Protein AF-A0A7V8JK30-F1 (afdb_monomer_lite)

Secondary structure (DSSP, 8-state):
-EEEEEPP--THHHHH--EEEEEEEETTEEEEEEEEEPPPSSSSBTTTB-EEEEEEEEGGGGT--TTTTTS-SEEEEEEEE-PPPPP--

Structure (mmCIF, N/CA/C/O backbone):
data_AF-A0A7V8JK30-F1
#
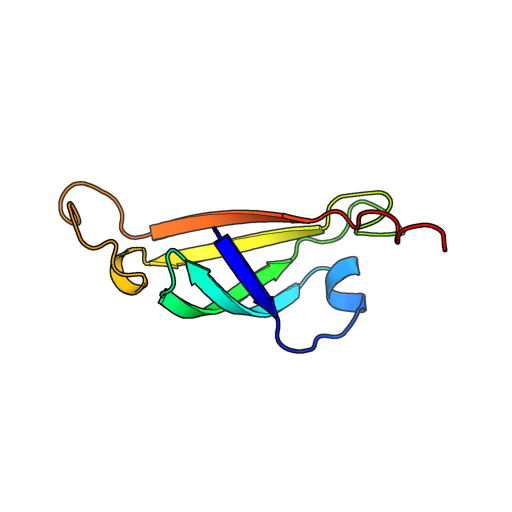_entry.id   AF-A0A7V8JK30-F1
#
loop_
_atom_site.group_PDB
_atom_site.id
_atom_site.type_symbol
_atom_site.label_atom_id
_atom_site.label_alt_id
_atom_site.label_comp_id
_atom_site.label_asym_id
_atom_site.label_entity_id
_atom_site.label_seq_id
_atom_site.pdbx_PDB_ins_code
_atom_site.Cartn_x
_atom_site.Cartn_y
_atom_site.Cartn_z
_atom_site.occupancy
_atom_site.B_iso_or_equiv
_atom_site.auth_seq_id
_atom_site.auth_comp_id
_atom_site.auth_asym_id
_atom_site.auth_atom_id
_atom_site.pdbx_PDB_model_num
ATOM 1 N N . MET A 1 1 ? -15.072 0.148 0.214 1.00 77.25 1 MET A N 1
ATOM 2 C CA . MET A 1 1 ? -13.890 0.492 -0.596 1.00 77.25 1 MET A CA 1
ATOM 3 C C . MET A 1 1 ? -12.659 0.402 0.286 1.00 77.25 1 MET A C 1
ATOM 5 O O . MET A 1 1 ? -12.748 0.778 1.453 1.00 77.25 1 MET A O 1
ATOM 9 N N . VAL A 1 2 ? -11.583 -0.163 -0.253 1.00 88.25 2 VAL A N 1
ATOM 10 C CA . VAL A 1 2 ? -10.250 -0.215 0.355 1.00 88.25 2 VAL A CA 1
ATOM 11 C C . VAL A 1 2 ? -9.333 0.530 -0.599 1.00 88.25 2 VAL A C 1
ATOM 13 O O . VAL A 1 2 ? -9.360 0.234 -1.790 1.00 88.25 2 VAL A O 1
ATOM 16 N N . GLU A 1 3 ? -8.576 1.492 -0.094 1.00 92.31 3 GLU A N 1
ATOM 17 C CA . GLU A 1 3 ? -7.708 2.343 -0.906 1.00 92.31 3 GLU A CA 1
ATOM 18 C C . GLU A 1 3 ? -6.380 2.552 -0.187 1.00 92.31 3 GLU A C 1
ATOM 20 O O . GLU A 1 3 ? -6.357 2.719 1.033 1.00 92.31 3 GLU A O 1
ATOM 25 N N . PHE A 1 4 ? -5.280 2.520 -0.933 1.00 94.94 4 PHE A N 1
ATOM 26 C CA . PHE A 1 4 ? -3.951 2.820 -0.419 1.00 94.94 4 PHE A CA 1
ATOM 27 C C . PHE A 1 4 ? -3.313 3.891 -1.297 1.00 94.94 4 PHE A C 1
ATOM 29 O O . PHE A 1 4 ? -3.012 3.633 -2.461 1.00 94.94 4 PHE A O 1
ATOM 36 N N . ASP A 1 5 ? -3.113 5.071 -0.721 1.00 95.94 5 ASP A N 1
ATOM 37 C CA . ASP A 1 5 ? -2.447 6.198 -1.366 1.00 95.94 5 ASP A CA 1
ATOM 38 C C . ASP A 1 5 ? -0.984 6.231 -0.914 1.00 95.94 5 ASP A C 1
ATOM 40 O O . ASP A 1 5 ? -0.677 6.545 0.241 1.00 95.94 5 ASP A O 1
ATOM 44 N N . SER A 1 6 ? -0.075 5.809 -1.789 1.00 96.62 6 SER A N 1
ATOM 45 C CA . SER A 1 6 ? 1.354 5.737 -1.487 1.00 96.62 6 SER A CA 1
ATOM 46 C C . SER A 1 6 ? 1.998 7.120 -1.476 1.00 96.62 6 SER A C 1
ATOM 48 O O . SER A 1 6 ? 1.753 7.934 -2.364 1.00 96.62 6 SER A O 1
ATOM 50 N N . LEU A 1 7 ? 2.941 7.341 -0.561 1.00 97.88 7 LEU A N 1
ATOM 51 C CA . LEU A 1 7 ? 3.931 8.401 -0.738 1.00 97.88 7 LEU A CA 1
ATOM 52 C C . LEU A 1 7 ? 4.764 8.130 -2.004 1.00 97.88 7 LEU A C 1
ATOM 54 O O . LEU A 1 7 ? 4.899 6.969 -2.395 1.00 97.88 7 LEU A O 1
ATOM 58 N N . PRO A 1 8 ? 5.360 9.161 -2.628 1.00 97.19 8 PRO A N 1
ATOM 59 C CA . PRO A 1 8 ? 6.264 8.961 -3.752 1.00 97.19 8 PRO A CA 1
ATOM 60 C C . PRO A 1 8 ? 7.383 7.970 -3.412 1.00 97.19 8 PRO A C 1
ATOM 62 O O . PRO A 1 8 ? 8.005 8.058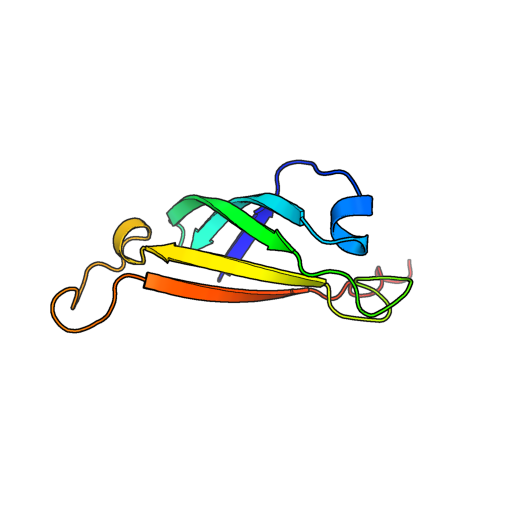 -2.352 1.00 97.19 8 PRO A O 1
ATOM 65 N N . TYR A 1 9 ? 7.647 7.044 -4.327 1.00 95.31 9 TYR A N 1
ATOM 66 C CA . TYR A 1 9 ? 8.695 6.037 -4.208 1.00 95.31 9 TYR A CA 1
ATOM 67 C C . TYR A 1 9 ? 9.443 5.884 -5.533 1.00 95.31 9 TYR A C 1
ATOM 69 O O . TYR A 1 9 ? 8.962 6.279 -6.596 1.00 95.31 9 TYR A O 1
ATOM 77 N N . TRP A 1 10 ? 10.634 5.302 -5.453 1.00 95.00 10 TRP A N 1
ATOM 78 C CA . TRP A 1 10 ? 11.463 4.990 -6.612 1.00 95.00 10 TRP A CA 1
ATOM 79 C C . TRP A 1 10 ? 10.885 3.789 -7.381 1.00 95.00 10 TRP A C 1
ATOM 81 O O . TRP A 1 10 ? 10.563 2.785 -6.735 1.00 95.00 10 TRP A O 1
ATOM 91 N N . PRO A 1 11 ? 10.732 3.850 -8.719 1.00 91.56 11 PRO A N 1
ATOM 92 C CA . PRO A 1 11 ? 10.129 2.773 -9.515 1.00 91.56 11 PRO A CA 1
ATOM 93 C C . PRO A 1 11 ? 10.758 1.391 -9.290 1.00 91.56 11 PRO A C 1
ATOM 95 O O . PRO A 1 11 ? 10.054 0.382 -9.279 1.00 91.56 11 PRO A O 1
ATOM 98 N N . GLU A 1 12 ? 12.061 1.352 -9.018 1.00 95.00 12 GLU A N 1
ATOM 99 C CA . GLU A 1 12 ? 12.849 0.153 -8.734 1.00 95.00 12 GLU A CA 1
ATOM 100 C C . GLU A 1 12 ? 12.277 -0.659 -7.565 1.00 95.00 12 GLU A C 1
ATOM 102 O O . GLU A 1 12 ? 12.470 -1.871 -7.494 1.00 95.00 12 GLU A O 1
ATOM 107 N N . LEU A 1 13 ? 11.538 -0.022 -6.652 1.00 96.25 13 LEU A N 1
ATOM 108 C CA . LEU A 1 13 ? 10.897 -0.692 -5.525 1.00 96.25 13 LEU A CA 1
ATOM 109 C C . LE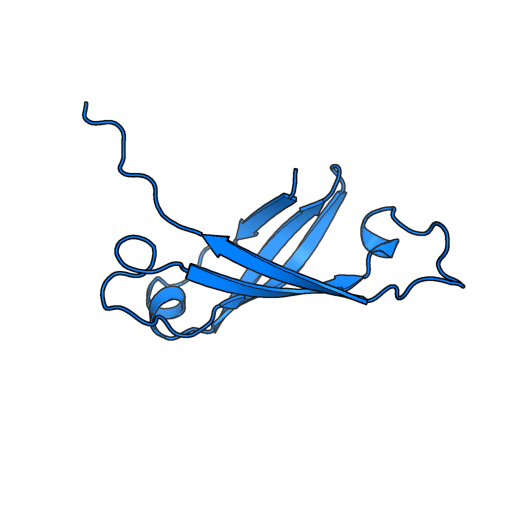U A 1 13 ? 9.793 -1.653 -5.987 1.00 96.25 13 LEU A C 1
ATOM 111 O O . LEU A 1 13 ? 9.628 -2.721 -5.403 1.00 96.25 13 LEU A O 1
ATOM 115 N N . VAL A 1 14 ? 9.079 -1.324 -7.064 1.00 95.12 14 VAL A N 1
ATOM 116 C CA . VAL A 1 14 ? 8.061 -2.207 -7.654 1.00 95.12 14 VAL A CA 1
ATOM 117 C C . VAL A 1 14 ? 8.702 -3.377 -8.405 1.00 95.12 14 VAL A C 1
ATOM 119 O O . VAL A 1 14 ? 8.117 -4.453 -8.488 1.00 95.12 14 VAL A O 1
ATOM 122 N N . GLU A 1 15 ? 9.926 -3.203 -8.903 1.00 95.88 15 GLU A N 1
ATOM 123 C CA . GLU A 1 15 ? 10.678 -4.258 -9.589 1.00 95.88 15 GLU A CA 1
ATOM 124 C C . GLU A 1 15 ? 11.363 -5.212 -8.598 1.00 95.88 15 GLU A C 1
ATOM 126 O O . GLU A 1 15 ? 11.249 -6.435 -8.692 1.00 95.88 15 GLU A O 1
ATOM 131 N N . GLN A 1 16 ? 12.080 -4.657 -7.622 1.00 96.94 16 GLN A N 1
ATOM 132 C CA . GLN A 1 16 ? 12.934 -5.404 -6.695 1.00 96.94 16 GLN A CA 1
ATOM 133 C C . GLN A 1 16 ? 12.193 -5.833 -5.423 1.00 96.94 16 GLN A C 1
ATOM 135 O O . GLN A 1 16 ? 12.621 -6.759 -4.728 1.00 96.94 16 GLN A O 1
ATOM 140 N N . GLY A 1 17 ? 11.064 -5.184 -5.141 1.00 97.00 17 GLY A N 1
ATOM 141 C CA . GLY A 1 17 ? 10.344 -5.263 -3.884 1.00 97.00 17 GLY A CA 1
ATOM 142 C C . GLY A 1 17 ? 10.974 -4.363 -2.819 1.00 97.00 17 GLY A C 1
ATOM 143 O O . GLY A 1 17 ? 12.188 -4.306 -2.650 1.00 97.00 17 GLY A O 1
ATOM 144 N N . GLY A 1 18 ? 10.140 -3.743 -1.996 1.00 97.62 18 GLY A N 1
ATOM 145 C CA . GLY A 1 18 ? 10.572 -3.003 -0.811 1.00 97.62 18 GLY A CA 1
ATOM 146 C C . GLY A 1 18 ? 9.384 -2.552 0.021 1.00 97.62 18 GLY A C 1
ATOM 147 O O . GLY A 1 18 ? 8.257 -2.975 -0.229 1.00 97.62 18 GLY A O 1
ATOM 148 N N . ASP A 1 19 ? 9.636 -1.704 1.008 1.00 97.62 19 ASP A N 1
ATOM 149 C CA . ASP A 1 19 ? 8.578 -1.097 1.812 1.00 97.62 19 ASP A CA 1
ATOM 150 C C . ASP A 1 19 ? 8.080 0.192 1.154 1.00 97.62 19 ASP A C 1
ATOM 152 O O . ASP A 1 19 ? 8.856 1.116 0.919 1.00 97.62 19 ASP A O 1
ATOM 156 N N . ILE A 1 20 ? 6.774 0.269 0.895 1.00 96.94 20 ILE A N 1
ATOM 157 C CA . ILE A 1 20 ? 6.091 1.505 0.512 1.00 96.94 20 ILE A CA 1
ATOM 158 C C . ILE A 1 20 ? 5.316 2.055 1.700 1.00 96.94 20 ILE A C 1
ATOM 160 O O . ILE A 1 20 ? 4.561 1.347 2.370 1.00 96.94 20 ILE A O 1
ATOM 164 N N . GLN A 1 21 ? 5.489 3.345 1.946 1.00 97.62 21 GLN A N 1
ATOM 165 C CA . GLN A 1 21 ? 4.711 4.086 2.928 1.00 97.62 21 GLN A CA 1
ATOM 166 C C . GLN A 1 2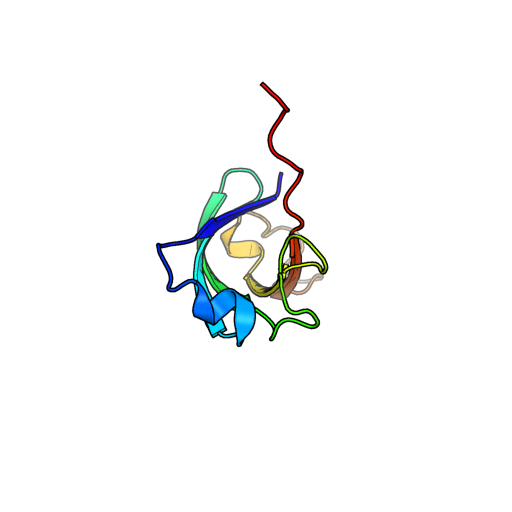1 ? 3.530 4.756 2.240 1.00 97.62 21 GLN A C 1
ATOM 168 O O . GLN A 1 21 ? 3.623 5.160 1.083 1.00 97.62 21 GLN A O 1
ATOM 173 N N . GLY A 1 22 ? 2.421 4.897 2.952 1.00 97.00 22 GLY A N 1
ATOM 174 C CA . GLY A 1 22 ? 1.239 5.549 2.411 1.00 97.00 22 GLY A CA 1
ATOM 175 C C . GLY A 1 22 ? 0.127 5.675 3.431 1.00 97.00 22 GLY A C 1
ATOM 176 O O . GLY A 1 22 ? 0.294 5.354 4.609 1.00 97.00 22 GLY A O 1
ATOM 177 N N . ARG A 1 23 ? -1.025 6.149 2.971 1.00 97.19 23 ARG A N 1
ATOM 178 C CA . ARG A 1 23 ? -2.255 6.211 3.753 1.00 97.19 23 ARG A CA 1
ATOM 179 C C . ARG A 1 23 ? -3.165 5.077 3.316 1.00 97.19 23 ARG A C 1
ATOM 181 O O . ARG A 1 23 ? -3.590 5.039 2.166 1.00 97.19 23 ARG A O 1
ATOM 188 N N . LEU A 1 24 ? -3.496 4.178 4.236 1.00 95.12 24 LEU A N 1
ATOM 189 C CA . LEU A 1 24 ? -4.549 3.197 4.016 1.00 95.12 24 LEU A CA 1
ATOM 190 C C . LEU A 1 24 ? -5.882 3.804 4.455 1.00 95.12 24 LEU A C 1
ATOM 192 O O . LEU A 1 24 ? -5.998 4.316 5.571 1.00 95.12 24 LEU A O 1
ATOM 196 N N . ILE A 1 25 ? -6.881 3.737 3.580 1.00 94.06 25 ILE A N 1
ATOM 197 C CA . ILE A 1 25 ? -8.251 4.158 3.842 1.00 94.06 25 ILE A CA 1
ATOM 198 C C . ILE A 1 25 ? -9.160 2.932 3.845 1.00 94.06 25 ILE A C 1
ATOM 200 O O . ILE A 1 25 ? -9.323 2.238 2.838 1.00 94.06 25 ILE A O 1
ATOM 204 N N . LEU A 1 26 ? -9.795 2.686 4.990 1.00 91.31 26 LEU A N 1
ATOM 205 C CA . LEU A 1 26 ? -10.795 1.637 5.171 1.00 91.31 26 LEU A CA 1
ATOM 206 C C . LEU A 1 26 ? -12.053 2.255 5.764 1.00 91.31 26 LEU A C 1
ATOM 208 O O . LEU A 1 26 ? -12.003 2.872 6.825 1.00 91.31 26 LEU A O 1
ATOM 212 N N . ARG A 1 27 ? -13.196 2.083 5.086 1.00 89.12 27 ARG A N 1
ATOM 213 C CA . ARG A 1 27 ? -14.501 2.609 5.547 1.00 89.12 27 ARG A CA 1
ATOM 214 C C . ARG A 1 27 ? -14.465 4.117 5.874 1.00 89.12 27 ARG A C 1
ATOM 216 O O . ARG A 1 27 ? -15.155 4.567 6.779 1.00 89.12 27 ARG A O 1
ATOM 223 N N . GLY A 1 28 ? -13.649 4.887 5.149 1.00 91.69 28 GLY A N 1
ATOM 224 C CA . GLY A 1 28 ? -13.478 6.330 5.356 1.00 91.69 28 GLY A CA 1
ATOM 225 C C . GLY A 1 28 ? -12.497 6.727 6.468 1.00 91.69 28 GLY A C 1
ATOM 226 O O . GLY A 1 28 ? -12.194 7.908 6.594 1.00 91.69 28 GLY A O 1
ATOM 227 N N . VAL A 1 29 ? -11.954 5.779 7.241 1.00 94.56 29 VAL A N 1
ATOM 228 C CA . VAL A 1 29 ? -10.899 6.045 8.233 1.00 94.56 29 VAL A CA 1
ATOM 229 C C . VAL A 1 29 ? -9.533 5.904 7.568 1.00 94.56 29 VAL A C 1
ATOM 231 O O . VAL A 1 29 ? -9.277 4.898 6.909 1.00 94.56 29 VAL A O 1
ATOM 234 N N . SER A 1 30 ? -8.667 6.908 7.739 1.00 95.38 30 SER A N 1
ATOM 235 C CA . SER A 1 30 ? -7.354 7.001 7.089 1.00 95.38 30 SER A CA 1
ATOM 236 C C . SER A 1 30 ? -6.220 6.989 8.110 1.00 95.38 30 SER A C 1
ATOM 238 O O . SER A 1 30 ? -6.187 7.826 9.016 1.00 95.38 30 SER A O 1
ATOM 240 N N . HIS A 1 31 ? -5.251 6.095 7.922 1.00 96.12 31 HIS A N 1
ATOM 241 C CA . HIS A 1 31 ? -4.051 6.025 8.751 1.00 96.12 31 HIS A CA 1
ATOM 242 C C . HIS A 1 31 ? -2.784 5.814 7.923 1.00 96.12 31 HIS A C 1
ATOM 244 O O . HIS A 1 31 ? -2.844 5.184 6.867 1.00 96.12 31 HIS A O 1
ATOM 250 N N . PRO A 1 32 ? -1.629 6.316 8.403 1.00 96.88 32 PRO A N 1
ATOM 251 C CA . PRO A 1 32 ? -0.348 5.955 7.824 1.00 96.88 32 PRO A CA 1
ATOM 252 C C . PRO A 1 32 ? -0.069 4.470 8.079 1.00 96.88 32 PRO A C 1
ATOM 254 O O . PRO A 1 32 ? -0.200 3.999 9.212 1.00 96.88 32 PRO A O 1
ATOM 257 N N . GLU A 1 33 ? 0.321 3.759 7.028 1.00 96.69 33 GLU A N 1
ATOM 258 C CA . GLU A 1 33 ? 0.711 2.351 7.057 1.00 96.69 33 GLU A CA 1
ATOM 259 C C . GLU A 1 33 ? 1.925 2.116 6.153 1.00 96.69 33 GLU A C 1
ATOM 261 O O . GLU A 1 33 ? 2.248 2.920 5.275 1.00 96.69 33 GLU A O 1
ATOM 266 N N . THR A 1 34 ? 2.602 0.990 6.369 1.00 96.88 34 THR A N 1
ATOM 267 C CA . THR A 1 34 ? 3.670 0.496 5.492 1.00 96.88 34 THR A CA 1
ATOM 268 C C . THR A 1 34 ? 3.248 -0.843 4.901 1.00 96.88 34 THR A C 1
ATOM 270 O O . THR A 1 34 ? 2.844 -1.747 5.637 1.00 96.88 34 THR A O 1
ATOM 273 N N . LEU A 1 35 ? 3.331 -0.967 3.577 1.00 96.50 35 LEU A N 1
ATOM 274 C CA . LEU A 1 35 ? 3.119 -2.221 2.859 1.00 96.50 35 LEU A CA 1
ATOM 275 C C . LEU A 1 35 ? 4.449 -2.693 2.270 1.00 96.50 35 LEU A C 1
ATOM 277 O O . LEU A 1 35 ? 5.188 -1.903 1.694 1.00 96.50 35 LEU A O 1
ATOM 281 N N . ARG A 1 36 ? 4.730 -3.991 2.352 1.00 97.81 36 ARG A N 1
ATOM 282 C CA . ARG A 1 36 ? 5.854 -4.623 1.660 1.00 97.81 36 ARG A CA 1
ATOM 283 C C . ARG A 1 36 ? 5.406 -5.027 0.264 1.00 97.81 36 ARG A C 1
ATOM 285 O O . ARG A 1 36 ? 4.561 -5.910 0.131 1.00 97.81 36 ARG A O 1
ATOM 292 N N . VAL A 1 37 ? 5.970 -4.414 -0.766 1.00 97.88 37 VAL A N 1
ATOM 293 C CA . VAL A 1 37 ? 5.853 -4.863 -2.158 1.00 97.88 37 VAL A CA 1
ATOM 294 C C . VAL A 1 37 ? 6.740 -6.088 -2.346 1.00 97.88 37 VAL A C 1
ATOM 296 O O . VAL A 1 37 ? 7.897 -6.090 -1.919 1.00 97.88 37 VAL A O 1
ATOM 299 N N . GLU A 1 38 ? 6.199 -7.145 -2.936 1.00 98.00 38 GLU A N 1
ATOM 300 C CA . GLU A 1 38 ? 6.962 -8.336 -3.302 1.00 98.00 38 GLU A CA 1
ATOM 301 C C . GLU A 1 38 ? 7.834 -8.057 -4.530 1.00 98.00 38 GLU A C 1
ATOM 303 O O . GLU A 1 38 ? 7.540 -7.175 -5.333 1.00 98.00 38 GLU A O 1
ATOM 308 N N . LYS A 1 39 ? 8.928 -8.809 -4.677 1.00 97.38 39 LYS A N 1
ATOM 309 C CA . LYS A 1 39 ? 9.748 -8.734 -5.888 1.00 97.38 39 LYS A CA 1
ATOM 310 C C . LYS A 1 39 ? 8.903 -9.137 -7.099 1.00 97.38 39 LYS A C 1
ATOM 312 O O . LYS A 1 39 ? 8.188 -10.134 -7.030 1.00 97.38 39 LYS A O 1
ATOM 317 N N . ALA A 1 40 ? 9.028 -8.403 -8.201 1.00 97.12 40 ALA A N 1
ATOM 318 C CA . ALA A 1 40 ? 8.282 -8.694 -9.415 1.00 97.12 40 ALA A CA 1
ATOM 319 C C . ALA A 1 40 ? 8.640 -10.071 -10.002 1.00 97.12 40 ALA A C 1
ATOM 321 O O . ALA A 1 40 ? 9.804 -10.480 -10.034 1.00 97.12 40 ALA A O 1
ATOM 322 N N . GLU A 1 41 ? 7.626 -10.758 -10.528 1.00 96.38 41 GLU A N 1
ATOM 323 C CA . GLU A 1 41 ? 7.766 -12.048 -11.222 1.00 96.38 41 GLU A CA 1
ATOM 324 C C . GLU A 1 41 ? 7.975 -11.883 -12.740 1.00 96.38 41 GLU A C 1
ATOM 326 O O . GLU A 1 41 ? 8.153 -12.862 -13.464 1.00 96.38 41 GLU A O 1
ATOM 331 N N . CYS A 1 42 ? 7.949 -10.645 -13.241 1.00 95.62 42 CYS A N 1
ATOM 332 C CA . CYS A 1 42 ? 8.040 -10.313 -14.659 1.00 95.62 42 CYS A CA 1
ATOM 333 C C . CYS A 1 42 ? 8.845 -9.027 -14.897 1.00 95.62 42 CYS A C 1
ATOM 335 O O . CYS A 1 42 ? 9.060 -8.234 -13.984 1.00 95.62 42 CYS A O 1
ATOM 337 N N . ALA A 1 43 ? 9.256 -8.799 -16.149 1.00 93.75 43 ALA A N 1
ATOM 338 C CA . ALA A 1 43 ? 10.054 -7.633 -16.537 1.00 93.75 43 ALA A CA 1
ATOM 339 C C . ALA A 1 43 ? 9.265 -6.310 -16.566 1.00 93.75 43 ALA A C 1
ATOM 341 O O . ALA A 1 43 ? 9.867 -5.244 -16.506 1.00 93.75 43 ALA A O 1
ATOM 342 N N . ARG A 1 44 ? 7.931 -6.362 -16.689 1.00 93.62 44 ARG A N 1
ATOM 343 C CA . ARG A 1 44 ? 7.054 -5.179 -16.697 1.00 93.62 44 ARG A CA 1
ATOM 344 C C . ARG A 1 44 ? 5.953 -5.341 -15.641 1.00 93.62 44 ARG A C 1
ATOM 346 O O . ARG A 1 44 ? 4.821 -5.702 -15.990 1.00 93.62 44 ARG A O 1
ATOM 353 N N . PRO A 1 45 ? 6.271 -5.146 -14.348 1.00 95.44 45 PRO A N 1
ATOM 354 C CA . PRO A 1 45 ? 5.294 -5.273 -13.271 1.00 95.44 45 PRO A CA 1
ATOM 355 C C . PRO A 1 45 ? 4.122 -4.306 -13.466 1.00 95.44 45 PRO A C 1
ATOM 357 O O . PRO A 1 45 ? 4.282 -3.194 -13.964 1.00 95.44 45 PRO A O 1
ATOM 360 N N . GLY A 1 46 ? 2.915 -4.759 -13.136 1.00 93.81 46 GLY A N 1
ATOM 361 C CA . GLY A 1 46 ? 1.666 -4.041 -13.391 1.00 93.81 46 GLY A CA 1
ATOM 362 C C . GLY A 1 46 ? 1.123 -4.206 -14.814 1.00 93.81 46 GLY A C 1
ATOM 363 O O . GLY A 1 46 ? -0.084 -4.077 -14.994 1.00 93.81 46 GLY A O 1
ATOM 364 N N . TYR A 1 47 ? 1.956 -4.547 -15.804 1.00 93.75 47 TYR A N 1
ATOM 365 C CA . TYR A 1 47 ? 1.528 -4.785 -17.191 1.00 93.75 47 TYR A CA 1
ATOM 366 C C . TYR A 1 47 ? 1.465 -6.267 -17.548 1.00 93.75 47 TYR A C 1
ATOM 368 O O . TYR A 1 47 ? 0.462 -6.710 -18.105 1.00 93.75 47 TYR A O 1
ATOM 376 N N . ASP A 1 48 ? 2.516 -7.024 -17.217 1.00 94.56 48 ASP A N 1
ATOM 377 C CA . ASP A 1 48 ? 2.649 -8.451 -17.544 1.00 94.56 48 ASP A CA 1
ATOM 378 C C . ASP A 1 48 ? 2.309 -9.351 -16.344 1.00 94.56 48 ASP A C 1
ATOM 380 O O . ASP A 1 48 ? 1.707 -10.413 -16.512 1.00 94.56 48 ASP A O 1
ATOM 384 N N . CYS A 1 49 ? 2.587 -8.887 -15.124 1.00 95.25 49 CYS A N 1
ATOM 385 C CA . CYS A 1 49 ? 2.262 -9.536 -13.850 1.00 95.25 49 CYS A CA 1
ATOM 386 C C . CYS A 1 49 ? 1.647 -8.529 -12.866 1.00 95.25 49 CYS A C 1
ATOM 388 O O . CYS A 1 49 ? 1.761 -7.317 -13.055 1.00 95.25 49 CYS A O 1
ATOM 390 N N . ASP A 1 50 ? 0.966 -9.025 -11.835 1.00 97.12 50 ASP A N 1
ATOM 391 C CA . ASP A 1 50 ? 0.434 -8.168 -10.774 1.00 97.12 50 ASP A CA 1
ATOM 392 C C . ASP A 1 50 ? 1.578 -7.579 -9.941 1.00 97.12 50 ASP A C 1
ATOM 394 O O . ASP A 1 50 ? 2.572 -8.249 -9.662 1.00 97.12 50 ASP A O 1
ATOM 398 N N . VAL A 1 51 ? 1.403 -6.343 -9.477 1.00 96.44 51 VAL A N 1
ATOM 399 C CA . VAL A 1 51 ? 2.178 -5.824 -8.347 1.00 96.44 51 VAL A CA 1
ATOM 400 C C . VAL A 1 51 ? 1.499 -6.306 -7.075 1.00 96.44 51 VAL A C 1
ATOM 402 O O . VAL A 1 51 ? 0.356 -5.933 -6.798 1.00 96.44 51 VAL A O 1
ATOM 405 N N . VAL A 1 52 ? 2.189 -7.149 -6.309 1.00 97.31 52 VAL A N 1
ATOM 406 C CA . VAL A 1 52 ? 1.673 -7.696 -5.051 1.00 97.31 52 VAL A CA 1
ATOM 407 C C . VAL A 1 52 ? 2.283 -6.936 -3.884 1.00 97.31 52 VAL A C 1
ATOM 409 O O . VAL A 1 52 ? 3.502 -6.829 -3.775 1.00 97.31 52 VAL A O 1
ATOM 412 N N . SER A 1 53 ? 1.446 -6.433 -2.980 1.00 96.00 53 SER A N 1
ATOM 413 C CA . SER A 1 53 ? 1.902 -5.867 -1.713 1.00 96.00 53 SER A CA 1
ATOM 414 C C . SER A 1 53 ? 1.169 -6.472 -0.526 1.00 96.00 53 SER A C 1
ATOM 416 O O . SER A 1 53 ? 0.012 -6.895 -0.618 1.00 96.00 53 SER A O 1
ATOM 418 N N . ARG A 1 54 ? 1.862 -6.548 0.611 1.00 96.69 54 ARG A N 1
ATOM 419 C CA . ARG A 1 54 ? 1.326 -7.085 1.859 1.00 96.69 54 ARG A CA 1
ATOM 420 C C . ARG A 1 54 ? 1.493 -6.107 2.995 1.00 96.69 54 ARG A C 1
ATOM 422 O O . ARG A 1 54 ? 2.540 -5.493 3.154 1.00 96.69 54 ARG A O 1
ATOM 429 N N . GLY A 1 55 ? 0.483 -6.034 3.842 1.00 94.25 55 GLY A N 1
ATOM 430 C CA . GLY A 1 55 ? 0.541 -5.264 5.074 1.00 94.25 55 GLY A CA 1
ATOM 431 C C . GLY A 1 55 ? -0.241 -5.949 6.161 1.00 94.25 55 GLY A C 1
ATOM 432 O O . GLY A 1 55 ? -1.070 -6.817 5.900 1.00 94.25 55 GLY A O 1
ATOM 433 N N . THR A 1 56 ? 0.023 -5.560 7.397 1.00 94.00 56 THR A N 1
ATOM 434 C CA . THR A 1 56 ? -0.783 -6.007 8.522 1.00 94.00 56 THR A CA 1
ATOM 435 C C . THR A 1 56 ? -1.257 -4.809 9.308 1.00 94.00 56 THR A C 1
ATOM 437 O O . THR A 1 56 ? -0.436 -4.014 9.753 1.00 94.00 56 THR A O 1
ATOM 440 N N . VAL A 1 57 ? -2.567 -4.715 9.510 1.00 91.81 57 VAL A N 1
ATOM 441 C CA . VAL A 1 57 ? -3.171 -3.621 10.266 1.00 91.81 57 VAL A CA 1
ATOM 442 C C . VAL A 1 57 ? -3.900 -4.128 11.499 1.00 91.81 57 VAL A C 1
ATOM 444 O O . VAL A 1 57 ? -4.218 -5.312 11.620 1.00 91.81 57 VAL A O 1
ATOM 447 N N . GLN A 1 58 ? -4.192 -3.185 12.386 1.00 92.44 58 GLN A N 1
ATOM 448 C CA . GLN A 1 58 ? -5.086 -3.352 13.525 1.00 92.44 58 GLN A CA 1
ATOM 449 C C . GLN A 1 58 ? -6.466 -2.830 13.136 1.00 92.44 58 GLN A C 1
ATOM 451 O O . GLN A 1 58 ? -6.619 -1.632 12.889 1.00 92.44 58 GLN A O 1
ATOM 456 N N . ARG A 1 59 ? -7.470 -3.701 13.037 1.00 90.75 59 ARG A N 1
ATOM 457 C CA . ARG A 1 59 ? -8.818 -3.313 12.584 1.00 90.75 59 ARG A CA 1
ATOM 458 C C . ARG A 1 59 ? -9.476 -2.296 13.524 1.00 90.75 59 ARG A C 1
ATOM 460 O O . ARG A 1 59 ? -10.216 -1.436 13.046 1.00 90.75 59 ARG A O 1
ATOM 467 N N . ALA A 1 60 ? -9.157 -2.327 14.818 1.00 91.56 60 ALA A N 1
ATOM 468 C CA . ALA A 1 60 ? -9.654 -1.371 15.801 1.00 91.56 60 ALA A CA 1
ATOM 469 C C . ALA A 1 60 ? -9.279 0.077 15.447 1.00 91.56 60 ALA A C 1
ATOM 471 O O . ALA A 1 60 ? -10.116 0.969 15.576 1.00 91.56 60 ALA A O 1
ATOM 472 N N . ARG A 1 61 ? -8.078 0.314 14.889 1.00 91.62 61 ARG A N 1
ATOM 473 C CA . ARG A 1 61 ? -7.659 1.651 14.420 1.00 91.62 61 ARG A CA 1
ATOM 474 C C . ARG A 1 61 ? -8.584 2.198 13.330 1.00 91.62 61 ARG A C 1
ATOM 476 O O . ARG 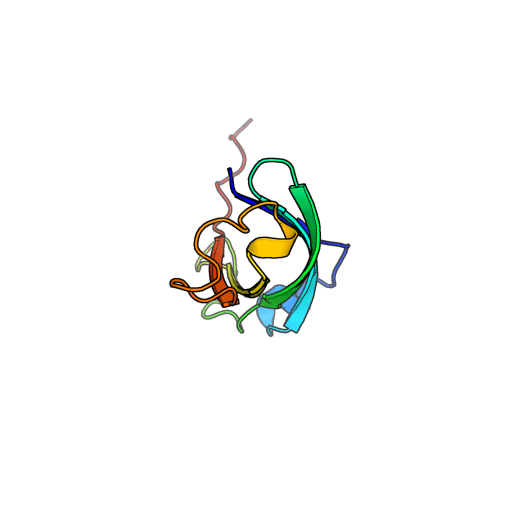A 1 61 ? -8.783 3.397 13.241 1.00 91.62 61 ARG A O 1
ATOM 483 N N . TYR A 1 62 ? -9.225 1.326 12.560 1.00 91.88 62 TYR A N 1
ATOM 484 C CA . TYR A 1 62 ? -10.145 1.693 11.481 1.00 91.88 62 TYR A CA 1
ATOM 485 C C . TYR A 1 62 ? -11.623 1.677 11.910 1.00 91.88 62 TYR A C 1
ATOM 487 O O . TYR A 1 62 ? -12.513 1.491 11.076 1.00 91.88 62 TYR A O 1
ATOM 495 N N . GLY A 1 63 ? -11.910 1.826 13.209 1.00 88.12 63 GLY A N 1
ATOM 496 C CA . GLY A 1 63 ? -13.283 1.854 13.731 1.00 88.12 63 GLY A CA 1
ATOM 497 C C . GLY A 1 63 ? -14.013 0.513 13.590 1.00 88.12 63 GLY A C 1
ATOM 498 O O . GLY A 1 63 ? -15.229 0.466 13.382 1.00 88.12 63 GLY A O 1
ATOM 499 N N . MET A 1 64 ? -13.259 -0.588 13.613 1.00 89.56 64 MET A N 1
ATOM 500 C CA . MET A 1 64 ? -13.779 -1.954 13.646 1.00 89.56 64 MET A CA 1
ATOM 501 C C . MET A 1 64 ? -13.370 -2.602 14.969 1.00 89.56 64 MET A C 1
ATOM 503 O O . MET A 1 64 ? -12.580 -3.535 14.974 1.00 89.56 64 MET A O 1
ATOM 507 N N . ASP A 1 65 ? -13.874 -2.097 16.088 1.00 85.31 65 ASP A N 1
ATOM 508 C CA . ASP A 1 65 ? -13.559 -2.518 17.465 1.00 85.31 65 ASP A CA 1
ATOM 509 C C . ASP A 1 65 ? -14.600 -3.480 18.076 1.00 85.31 65 ASP A C 1
ATOM 511 O O . ASP A 1 65 ? -14.338 -4.151 19.077 1.00 85.31 65 ASP A O 1
ATOM 515 N N . SER A 1 66 ? -15.764 -3.641 17.434 1.00 83.25 66 SER A N 1
ATOM 516 C CA . SER A 1 66 ? -16.744 -4.666 17.821 1.00 83.25 66 SER A CA 1
ATOM 517 C C . SER A 1 66 ? -16.113 -6.070 17.866 1.00 83.25 66 SER A C 1
ATOM 519 O O . SER A 1 66 ? -15.223 -6.392 17.074 1.00 83.25 66 SER A O 1
ATOM 521 N N . TRP A 1 67 ? -16.555 -6.921 18.798 1.00 82.06 67 TRP A N 1
ATOM 522 C CA . TRP A 1 67 ? -16.096 -8.315 18.932 1.00 82.06 67 TRP A CA 1
ATOM 523 C C . TRP A 1 67 ? -14.582 -8.502 19.154 1.00 82.06 67 TRP A C 1
ATOM 525 O O . TRP A 1 67 ? -14.055 -9.578 18.888 1.00 82.06 67 TRP A O 1
ATOM 535 N N . GLN A 1 68 ? -13.857 -7.494 19.650 1.00 74.94 68 GLN A N 1
ATOM 536 C CA . GLN A 1 68 ? -12.416 -7.590 19.956 1.00 74.94 68 GLN A CA 1
ATOM 537 C C . GLN A 1 68 ? -12.020 -8.744 20.894 1.00 74.94 68 GLN A C 1
ATOM 539 O O . GLN A 1 68 ? -10.899 -9.231 20.814 1.00 74.94 68 GLN A O 1
ATOM 544 N N . LEU A 1 69 ? -12.944 -9.231 21.732 1.00 78.19 69 LEU A N 1
ATOM 545 C CA . LEU A 1 69 ? -12.717 -10.398 22.597 1.00 78.19 69 LEU A CA 1
ATOM 546 C C . LEU A 1 69 ? -12.837 -11.746 21.863 1.00 78.19 69 LEU A C 1
ATOM 548 O O . LEU A 1 69 ? -12.371 -12.756 22.376 1.00 78.19 69 LEU A O 1
ATOM 552 N N . ALA A 1 70 ? -13.469 -11.773 20.685 1.00 80.88 70 ALA A N 1
ATOM 553 C CA . ALA A 1 70 ? -13.754 -12.994 19.927 1.00 80.88 70 ALA A CA 1
ATOM 554 C C . ALA A 1 70 ? -13.004 -13.070 18.584 1.00 80.88 70 ALA A C 1
ATOM 556 O O . ALA A 1 70 ? -12.817 -14.158 18.046 1.00 80.88 70 ALA A O 1
ATOM 557 N N . LEU A 1 71 ? -12.577 -11.929 18.032 1.00 82.25 71 LEU A N 1
ATOM 558 C CA . LEU A 1 71 ? -11.922 -11.830 16.728 1.00 82.25 71 LEU A CA 1
ATOM 559 C C . LEU A 1 71 ? -10.584 -11.102 16.846 1.00 82.25 71 LEU A C 1
ATOM 561 O O . LEU A 1 71 ? -10.529 -10.005 17.407 1.00 82.25 71 LEU A O 1
ATOM 565 N N . SER A 1 72 ? -9.544 -11.674 16.226 1.00 86.75 72 SER A N 1
ATOM 566 C CA . SER A 1 72 ? -8.212 -11.065 16.128 1.00 86.75 72 SER A CA 1
ATOM 567 C C . SER A 1 72 ? -8.299 -9.620 15.642 1.00 86.75 72 SER A C 1
ATOM 569 O O . SER A 1 72 ? -9.032 -9.301 14.703 1.00 86.75 72 SER A O 1
ATOM 571 N N . ASP A 1 73 ? -7.525 -8.744 16.273 1.00 90.44 73 ASP A N 1
ATOM 572 C CA . ASP A 1 73 ? -7.377 -7.366 15.813 1.00 90.44 73 ASP A CA 1
ATOM 573 C C . ASP A 1 73 ? -6.443 -7.269 14.591 1.00 90.44 73 ASP A C 1
ATOM 575 O O . ASP A 1 73 ? -6.540 -6.356 13.773 1.00 90.44 73 ASP A O 1
ATOM 579 N N . ARG A 1 74 ? -5.558 -8.258 14.426 1.00 91.38 74 ARG A N 1
ATOM 580 C CA . ARG A 1 74 ? -4.556 -8.300 13.365 1.00 91.38 74 ARG A CA 1
ATOM 581 C C . ARG A 1 74 ? -5.163 -8.835 12.070 1.00 91.38 74 ARG A C 1
ATOM 583 O O . ARG A 1 74 ? -5.575 -9.994 12.023 1.00 91.38 74 ARG A O 1
ATOM 590 N N . VAL A 1 75 ? -5.156 -8.016 11.021 1.00 91.31 75 VAL A N 1
ATOM 591 C CA . VAL A 1 75 ? -5.621 -8.376 9.674 1.00 91.31 75 VAL A CA 1
ATOM 592 C C . VAL A 1 75 ? -4.480 -8.201 8.685 1.00 91.31 75 VAL A C 1
ATOM 594 O O . VAL A 1 75 ? -3.920 -7.111 8.569 1.00 91.31 75 VAL A O 1
ATOM 597 N N . THR A 1 76 ? -4.141 -9.265 7.959 1.00 92.44 76 THR A N 1
ATOM 598 C CA . THR A 1 76 ? -3.172 -9.201 6.862 1.00 92.44 76 THR A CA 1
ATOM 599 C C . THR A 1 76 ? -3.894 -8.918 5.553 1.00 92.44 76 THR A C 1
ATOM 601 O O . THR A 1 76 ? -4.775 -9.673 5.146 1.00 92.44 76 THR A O 1
ATOM 604 N N . PHE A 1 77 ? -3.494 -7.846 4.881 1.00 89.94 77 PHE A N 1
ATOM 605 C CA . PHE A 1 77 ? -3.942 -7.524 3.537 1.00 89.94 77 PHE A CA 1
ATOM 606 C C . PHE A 1 77 ? -2.943 -8.024 2.506 1.00 89.94 77 PHE A C 1
ATOM 608 O O . PHE A 1 77 ? -1.731 -7.933 2.707 1.00 89.94 77 PHE A O 1
ATOM 615 N N . VAL A 1 78 ? -3.478 -8.511 1.389 1.00 95.00 78 VAL A N 1
ATOM 616 C CA . VAL A 1 78 ? -2.735 -8.755 0.155 1.00 95.00 78 VAL A CA 1
ATOM 617 C C . VAL A 1 78 ? -3.412 -7.925 -0.922 1.00 95.00 78 VAL A C 1
ATOM 619 O O . VAL A 1 78 ? -4.548 -8.211 -1.297 1.00 95.00 78 VAL A O 1
ATOM 622 N N . LEU A 1 79 ? -2.735 -6.880 -1.380 1.00 92.94 79 LEU A N 1
ATOM 623 C CA . LEU A 1 79 ? -3.193 -6.057 -2.487 1.00 92.94 79 LEU A CA 1
ATOM 624 C C . LEU A 1 79 ? -2.532 -6.564 -3.766 1.00 92.94 79 LEU A C 1
ATOM 626 O O . LEU A 1 79 ? -1.325 -6.793 -3.792 1.00 92.94 79 LEU A O 1
ATOM 630 N N . ARG A 1 80 ? -3.330 -6.747 -4.815 1.00 95.25 80 ARG A N 1
ATOM 631 C CA . ARG A 1 80 ? -2.852 -7.095 -6.153 1.00 95.25 80 ARG A CA 1
ATOM 632 C C . ARG A 1 80 ? -3.308 -6.013 -7.109 1.00 95.25 80 ARG A C 1
ATOM 634 O O . ARG A 1 80 ? -4.509 -5.769 -7.216 1.00 95.25 80 ARG A O 1
ATOM 641 N N . ALA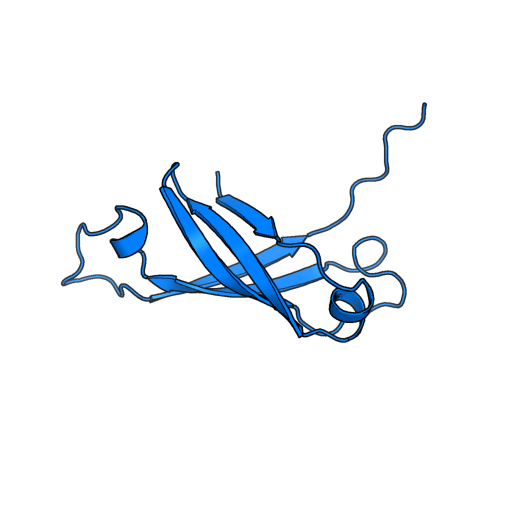 A 1 81 ? -2.357 -5.354 -7.753 1.00 92.75 81 ALA A N 1
ATOM 642 C CA . ALA A 1 81 ? -2.629 -4.272 -8.682 1.00 92.75 81 ALA A CA 1
ATOM 643 C C . ALA A 1 81 ? -2.176 -4.647 -10.095 1.00 92.75 81 ALA A C 1
ATOM 645 O O . ALA A 1 81 ? -1.061 -5.129 -10.299 1.00 92.75 81 ALA A O 1
ATOM 646 N N . ARG A 1 82 ? -3.044 -4.371 -11.068 1.00 93.88 82 ARG A N 1
ATOM 647 C CA . ARG A 1 82 ? -2.769 -4.451 -12.501 1.00 93.88 82 ARG A CA 1
ATOM 648 C C . ARG A 1 82 ? -3.111 -3.102 -13.112 1.00 93.88 82 ARG A C 1
ATOM 650 O O . ARG A 1 82 ? -4.155 -2.534 -12.795 1.00 93.88 82 ARG A O 1
ATOM 657 N N . LEU A 1 83 ? -2.246 -2.595 -13.976 1.00 91.44 83 LEU A N 1
ATOM 658 C CA . LEU A 1 83 ? -2.537 -1.409 -14.762 1.00 91.44 83 LEU A CA 1
ATOM 659 C C . LEU A 1 83 ? -3.544 -1.802 -15.843 1.00 91.44 83 LEU A C 1
ATOM 661 O O . LEU A 1 83 ? -3.293 -2.696 -16.650 1.00 91.44 83 LEU A O 1
ATOM 665 N N . SER A 1 84 ? -4.700 -1.147 -15.851 1.00 84.69 84 SER A N 1
ATOM 666 C CA . SER A 1 84 ? -5.563 -1.146 -17.027 1.00 84.69 84 SER A CA 1
ATOM 667 C C . SER A 1 84 ? -4.912 -0.259 -18.084 1.00 84.69 84 SER A C 1
ATOM 669 O O . SER A 1 84 ? -4.483 0.848 -17.749 1.00 84.69 84 SER A O 1
ATOM 671 N N . GLU A 1 85 ? -4.838 -0.721 -19.335 1.00 68.81 85 GLU A N 1
ATOM 672 C CA . GLU A 1 85 ? -4.394 0.124 -20.449 1.00 68.81 85 GLU A CA 1
ATOM 673 C C . GLU A 1 85 ? -5.112 1.479 -20.397 1.00 68.81 85 GLU A C 1
ATOM 675 O O . GLU A 1 85 ? -6.318 1.544 -20.133 1.00 68.81 85 GLU A O 1
ATOM 680 N N . ALA A 1 86 ? -4.368 2.565 -20.623 1.00 60.53 86 ALA A N 1
ATOM 681 C CA . ALA A 1 86 ? -4.981 3.878 -20.750 1.00 60.53 86 ALA A CA 1
ATOM 682 C C . ALA A 1 86 ? -6.032 3.817 -21.875 1.00 60.53 86 ALA A C 1
ATOM 684 O O . ALA A 1 86 ? -5.770 3.173 -22.898 1.00 60.53 86 ALA A O 1
ATOM 685 N N . PRO A 1 87 ? -7.205 4.463 -21.722 1.00 50.91 87 PRO A N 1
ATOM 686 C CA . PRO A 1 87 ? -8.165 4.562 -22.811 1.00 50.91 87 PRO A CA 1
ATOM 687 C C . PRO A 1 87 ? -7.431 5.060 -24.056 1.00 50.91 87 PRO A C 1
ATOM 689 O O . PRO A 1 87 ? -6.750 6.086 -23.995 1.00 50.91 87 PRO A O 1
ATOM 692 N N . LYS A 1 88 ? -7.515 4.314 -25.163 1.00 55.72 88 LYS A N 1
ATOM 693 C CA . LYS A 1 88 ? -7.010 4.803 -26.447 1.00 55.72 88 LYS A CA 1
ATOM 694 C C . LYS A 1 88 ? -7.783 6.086 -26.758 1.00 55.72 88 LYS A C 1
ATOM 696 O O . LYS A 1 88 ? -9.007 6.031 -26.870 1.00 55.72 88 LYS A O 1
ATOM 701 N N . LEU A 1 89 ? -7.066 7.210 -26.788 1.00 48.19 89 LEU A N 1
ATOM 702 C CA . LEU A 1 89 ? -7.565 8.494 -27.283 1.00 48.19 89 LEU A CA 1
ATOM 703 C C . LEU A 1 89 ? -7.914 8.383 -28.769 1.00 48.19 89 LEU A C 1
ATOM 705 O O . LEU A 1 89 ? -7.166 7.679 -29.490 1.00 48.19 89 LEU A O 1
#

Radius of gyration: 15.11 Å; chains: 1; bounding box: 30×22×50 Å

pLDDT: mean 90.97, std 9.8, range [48.19, 98.0]

Sequence (89 aa):
MVEFDSLPYWPELVEQGGDIQGRLILRGVSHPETLRVEKAECARPGYDCDVVSRGTVQRARYGMDSWQLALSDRVTFVLRARLSEAPKL

Foldseek 3Di:
DWDWAWDDDDPVCLAQWDKTWTWIADPNQTDIFIKTWDHDPDPDELAPAWTKIKGKAQVVSNVPCPPVVPDPRIDMDIDTHHDDPDPDD

InterPro domains:
  IPR007372 Lipid/polyisoprenoid-binding, YceI-like [PF04264] (18-80)
  IPR036761 Lipid/polyisoprenoid-binding, YceI-like superfamily [G3DSA:2.40.128.110] (9-86)
  IPR036761 Lipid/polyisoprenoid-binding, YceI-like superfamily [SSF101874] (14-84)

Organism: Stenotrophomonas maltophilia (NCBI:txid40324)